Protein AF-A0A5B9YA46-F1 (afdb_monomer)

Solvent-accessible surface area (backbone atoms only — not comparable to full-atom values): 5016 Å² total; per-residue (Å²): 116,58,69,67,60,48,67,47,43,61,82,36,70,50,73,69,55,40,52,50,53,49,50,57,64,68,32,84,86,47,46,56,52,76,49,78,59,88,39,31,38,39,41,30,73,37,76,51,37,31,35,42,26,43,38,44,80,44,100,86,74,48,76,49,65,51,93,78,56,47,80,40,51,39,73,60,49,52,53,39,51,53,59,55,76,75,108

Mean predicted aligned error: 3.36 Å

Sequence (87 aa):
MDKRLKDFFESEMYDEMYEEIKKFLLSCHIREGKFEGNEILLNKLNRDTVIVYQQYELKDGSYDYSRDAIVCHIPVLIKQLEEWKSL

Radius of gyration: 12.5 Å; Cα contacts (8 Å, |Δi|>4): 123; chains: 1; bounding box: 29×28×36 Å

Nearest PDB structures (foldseek):
  5zgr-assembly1_A  TM=5.978E-01  e=9.181E-01  Klebsiella pneumoniae
  4ram-assembly3_B  TM=5.209E-01  e=8.104E-01  Klebsiella pneumoniae
  4gyu-assembly1_A  TM=4.452E-01  e=9.772E-01  Klebsiella pneumoniae
  6vno-assembly1_A  TM=2.362E-01  e=8.626E-01  Homo sapiens
  1e7m-assembly1_A  TM=2.840E-01  e=4.951E+00  Leuconostoc mesenteroides

Secondary structure (DSSP, 8-state):
--HHHHHHHGGG-SHHHHHHHHHHHH-SS-SSEEEE-SSEEEEE-SSSEEEEEEEEE-TTS-EEE-SS-EEEEHHHHHHHHHHHHT-

Structure (mmCIF, N/CA/C/O backbone):
data_AF-A0A5B9YA46-F1
#
_entry.id   AF-A0A5B9YA46-F1
#
loop_
_atom_site.group_PDB
_atom_site.id
_atom_site.type_symbol
_atom_site.label_atom_id
_atom_site.label_alt_id
_atom_site.label_comp_id
_atom_site.label_asym_id
_atom_site.label_entity_id
_atom_site.label_seq_id
_atom_site.pdbx_PDB_ins_code
_atom_site.Cartn_x
_atom_site.Cartn_y
_atom_site.Cartn_z
_atom_site.occupancy
_atom_site.B_iso_or_equiv
_atom_site.auth_seq_id
_atom_site.auth_comp_id
_atom_site.auth_asym_id
_atom_site.auth_atom_id
_atom_site.pdbx_PDB_model_num
ATOM 1 N N . MET A 1 1 ? -0.356 -10.265 8.791 1.00 78.25 1 MET A N 1
ATOM 2 C CA . MET A 1 1 ? -0.345 -9.741 7.409 1.00 78.25 1 MET A CA 1
ATOM 3 C C . MET A 1 1 ? -0.117 -10.880 6.424 1.00 78.25 1 MET A C 1
ATOM 5 O O . MET A 1 1 ? 0.606 -11.807 6.781 1.00 78.25 1 MET A O 1
ATOM 9 N N . ASP A 1 2 ? -0.754 -10.829 5.249 1.00 83.75 2 ASP A N 1
ATOM 10 C CA . ASP A 1 2 ? -0.503 -11.767 4.140 1.00 83.75 2 ASP A CA 1
ATOM 11 C C . ASP A 1 2 ? 0.985 -11.749 3.748 1.00 83.75 2 ASP A C 1
ATOM 13 O O . ASP A 1 2 ? 1.623 -10.698 3.826 1.00 83.75 2 ASP A O 1
ATOM 17 N N . LYS A 1 3 ? 1.550 -12.901 3.361 1.00 86.50 3 LYS A N 1
ATOM 18 C CA . LYS A 1 3 ? 2.976 -13.002 3.020 1.00 86.50 3 LYS A CA 1
ATOM 19 C C . LYS A 1 3 ? 3.341 -12.100 1.837 1.00 86.50 3 LYS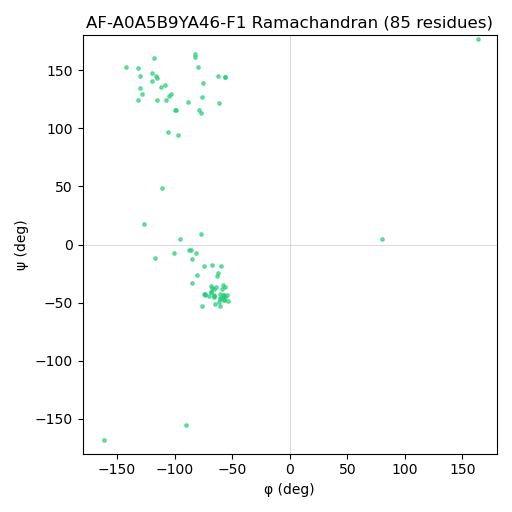 A C 1
ATOM 21 O O . LYS A 1 3 ? 4.344 -11.412 1.916 1.00 86.50 3 LYS A O 1
ATOM 26 N N . ARG A 1 4 ? 2.516 -12.042 0.790 1.00 86.50 4 ARG A N 1
ATOM 27 C CA . ARG A 1 4 ? 2.794 -11.203 -0.384 1.00 86.50 4 ARG A CA 1
ATOM 28 C C . ARG A 1 4 ? 2.716 -9.722 -0.051 1.00 86.50 4 ARG A C 1
ATOM 30 O O . ARG A 1 4 ? 3.526 -8.952 -0.537 1.00 86.50 4 ARG A O 1
ATOM 37 N N . LEU A 1 5 ? 1.777 -9.327 0.811 1.00 90.19 5 LEU A N 1
ATOM 38 C CA . LEU A 1 5 ? 1.726 -7.950 1.309 1.00 90.19 5 LEU A CA 1
ATOM 39 C C . LEU A 1 5 ? 2.965 -7.596 2.133 1.00 90.19 5 LEU A C 1
ATOM 41 O O . LEU A 1 5 ? 3.431 -6.469 2.044 1.00 90.19 5 LEU A O 1
ATOM 45 N N . LYS A 1 6 ? 3.510 -8.534 2.918 1.00 91.25 6 LYS A N 1
ATOM 46 C CA . LYS A 1 6 ? 4.809 -8.314 3.574 1.00 91.25 6 LYS A CA 1
ATOM 47 C C . LYS A 1 6 ? 5.898 -8.090 2.540 1.00 91.25 6 LYS A C 1
ATOM 49 O O . LYS A 1 6 ? 6.525 -7.043 2.579 1.00 91.25 6 LYS A O 1
ATOM 54 N N . ASP A 1 7 ? 6.022 -9.006 1.586 1.00 89.38 7 ASP A N 1
ATOM 55 C CA . ASP A 1 7 ? 7.031 -8.910 0.533 1.00 89.38 7 ASP A CA 1
ATOM 56 C C . ASP A 1 7 ? 6.912 -7.575 -0.236 1.00 89.38 7 ASP A C 1
ATOM 58 O O . ASP A 1 7 ? 7.927 -6.972 -0.565 1.00 89.38 7 ASP A O 1
ATOM 62 N N . PHE A 1 8 ? 5.690 -7.069 -0.460 1.00 91.31 8 PHE A N 1
ATOM 63 C CA . PHE A 1 8 ? 5.472 -5.804 -1.167 1.00 91.31 8 PHE A CA 1
ATOM 64 C C . PHE A 1 8 ? 5.911 -4.581 -0.366 1.00 91.31 8 PHE A C 1
ATOM 66 O O . PHE A 1 8 ? 6.523 -3.667 -0.900 1.00 91.31 8 PHE A O 1
ATOM 73 N N . PHE A 1 9 ? 5.580 -4.536 0.922 1.00 93.62 9 PHE A N 1
ATOM 74 C CA . PHE A 1 9 ? 5.849 -3.358 1.742 1.00 93.62 9 PHE A CA 1
ATOM 75 C C . PHE A 1 9 ? 7.246 -3.363 2.373 1.00 93.62 9 PHE A C 1
ATOM 77 O O . PHE A 1 9 ? 7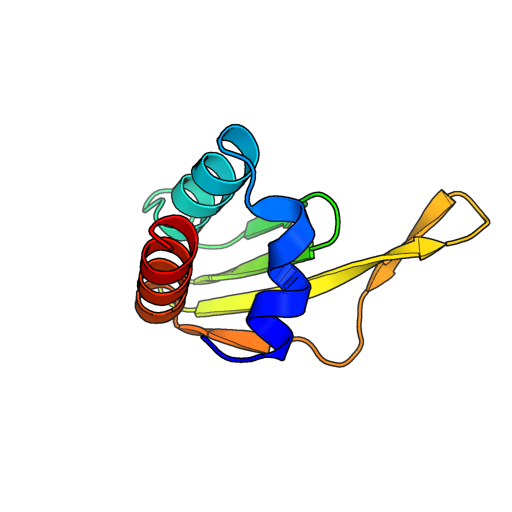.605 -2.372 2.998 1.00 93.62 9 PHE A O 1
ATOM 84 N N . GLU A 1 10 ? 8.040 -4.428 2.224 1.00 92.56 10 GLU A N 1
ATOM 85 C CA . GLU A 1 10 ? 9.352 -4.577 2.872 1.00 92.56 10 GLU A CA 1
ATOM 86 C C . GLU A 1 10 ? 10.303 -3.401 2.583 1.00 92.56 10 GLU A C 1
ATOM 88 O O . GLU A 1 10 ? 10.897 -2.857 3.516 1.00 92.56 10 GLU A O 1
ATOM 93 N N . SER A 1 11 ? 10.372 -2.935 1.331 1.00 90.00 11 SER A N 1
ATOM 94 C CA . SER A 1 11 ? 11.160 -1.759 0.915 1.00 90.00 11 SER A CA 1
ATOM 95 C C . SER A 1 11 ? 10.634 -0.431 1.465 1.00 90.00 11 SER A C 1
ATOM 97 O O . SER A 1 11 ? 11.361 0.559 1.490 1.00 90.00 11 SER A O 1
ATOM 99 N N . GLU A 1 12 ? 9.387 -0.393 1.931 1.00 92.12 12 GLU A N 1
ATOM 100 C CA . GLU A 1 12 ? 8.690 0.830 2.332 1.00 92.12 12 GLU A CA 1
ATOM 101 C C . GLU A 1 12 ? 8.670 1.051 3.851 1.00 92.12 12 GLU A C 1
ATOM 103 O O . GLU A 1 12 ? 8.234 2.100 4.324 1.00 92.12 12 GLU A O 1
ATOM 108 N N . MET A 1 13 ? 9.127 0.074 4.645 1.00 90.75 13 MET A N 1
ATOM 109 C CA . MET A 1 13 ? 8.983 0.084 6.109 1.00 90.75 13 MET A CA 1
ATOM 110 C C . MET A 1 13 ? 9.956 1.016 6.852 1.00 90.75 13 MET A C 1
ATOM 112 O O . MET A 1 13 ? 10.010 0.973 8.085 1.00 90.75 13 MET A O 1
ATOM 116 N N . TYR A 1 14 ? 10.715 1.878 6.173 1.00 91.06 14 TYR A N 1
ATOM 117 C CA . TYR A 1 14 ? 11.479 2.937 6.844 1.00 91.06 14 TYR A CA 1
ATOM 118 C C . TYR A 1 14 ? 10.576 4.125 7.207 1.00 91.06 14 TYR A C 1
ATOM 120 O O . TYR A 1 14 ? 9.543 4.350 6.5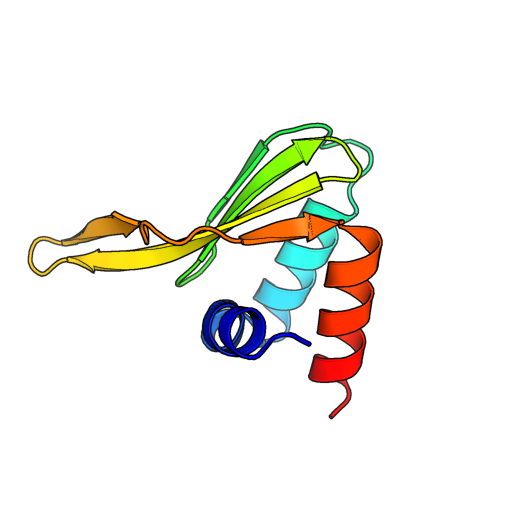82 1.00 91.06 14 TYR A O 1
ATOM 128 N N . ASP A 1 15 ? 10.947 4.866 8.256 1.00 89.44 15 ASP A N 1
ATOM 129 C CA . ASP A 1 15 ? 10.019 5.757 8.971 1.00 89.44 15 ASP A CA 1
ATOM 130 C C . ASP A 1 15 ? 9.349 6.810 8.078 1.00 89.44 15 ASP A C 1
ATOM 132 O O . ASP A 1 15 ? 8.141 7.009 8.176 1.00 89.44 15 ASP A O 1
ATOM 136 N N . GLU A 1 16 ? 10.098 7.459 7.184 1.00 94.25 16 GLU A N 1
ATOM 137 C CA . GLU A 1 16 ? 9.551 8.515 6.324 1.00 94.25 16 GLU A CA 1
ATOM 138 C C . GLU A 1 16 ? 8.500 7.979 5.341 1.00 94.25 16 GLU A C 1
ATOM 140 O O . GLU A 1 16 ? 7.373 8.477 5.318 1.00 94.25 16 GLU A O 1
ATOM 145 N N . MET A 1 17 ? 8.823 6.924 4.590 1.00 95.06 17 MET A N 1
ATOM 146 C CA . MET A 1 17 ? 7.924 6.350 3.582 1.00 95.06 17 MET A CA 1
ATOM 147 C C . MET A 1 17 ? 6.706 5.673 4.202 1.00 95.06 17 MET A C 1
ATOM 149 O O . MET A 1 17 ? 5.579 5.858 3.741 1.00 95.06 17 MET A O 1
ATOM 153 N N . TYR A 1 18 ? 6.905 4.952 5.304 1.00 95.94 18 TYR A N 1
ATOM 154 C CA . TYR A 1 18 ? 5.813 4.360 6.065 1.00 95.94 18 TYR A CA 1
ATOM 155 C C . TYR A 1 18 ? 4.787 5.420 6.503 1.00 95.94 18 TYR A C 1
ATOM 157 O O . TYR A 1 18 ? 3.576 5.233 6.336 1.00 95.94 18 TYR A O 1
ATOM 165 N N . GLU A 1 19 ? 5.249 6.564 7.014 1.00 96.69 19 GLU A N 1
ATOM 166 C CA . GLU A 1 19 ? 4.362 7.656 7.420 1.00 96.69 19 GLU A CA 1
ATOM 167 C C . GLU A 1 19 ? 3.670 8.331 6.227 1.00 96.69 19 GLU A C 1
ATOM 169 O O . GLU A 1 19 ? 2.499 8.709 6.325 1.00 96.69 19 GLU A O 1
ATOM 174 N N . GLU A 1 20 ? 4.340 8.464 5.081 1.00 97.81 20 GLU A N 1
ATOM 175 C CA . GLU A 1 20 ? 3.729 8.987 3.854 1.00 97.81 20 GLU A CA 1
ATOM 176 C C . GLU A 1 20 ? 2.632 8.068 3.306 1.00 97.81 20 GLU A C 1
ATOM 178 O O . GLU A 1 20 ? 1.524 8.536 3.014 1.00 97.81 20 GLU A O 1
ATOM 183 N N . ILE A 1 21 ? 2.881 6.758 3.275 1.00 97.62 21 ILE A N 1
ATOM 184 C CA . ILE A 1 21 ? 1.892 5.738 2.910 1.00 97.62 21 ILE A CA 1
ATOM 185 C C . ILE A 1 21 ? 0.671 5.830 3.828 1.00 97.62 21 ILE A C 1
ATOM 187 O O . ILE A 1 21 ? -0.471 5.879 3.352 1.00 97.62 21 ILE A O 1
ATOM 191 N N . LYS A 1 22 ? 0.880 5.908 5.149 1.00 97.62 22 LYS A N 1
ATOM 192 C CA . LYS A 1 22 ? -0.222 6.054 6.111 1.00 97.62 22 LYS A CA 1
ATOM 193 C C . LYS A 1 22 ? -1.015 7.331 5.876 1.00 97.62 22 LYS A C 1
ATOM 195 O O . LYS A 1 22 ? -2.246 7.274 5.836 1.00 97.62 22 LYS A O 1
ATOM 200 N N . LYS A 1 23 ? -0.340 8.469 5.683 1.00 97.94 23 LYS A N 1
ATOM 201 C CA . LYS A 1 23 ? -0.993 9.754 5.380 1.00 97.94 23 LYS A CA 1
ATOM 202 C C . LYS A 1 23 ? -1.837 9.661 4.112 1.00 97.94 23 LYS A C 1
ATOM 204 O O . LYS A 1 23 ? -2.985 10.101 4.123 1.00 97.94 23 LYS A O 1
ATOM 209 N N . PHE A 1 24 ? -1.317 9.062 3.043 1.00 98.44 24 PHE A N 1
ATOM 210 C CA . PHE A 1 24 ? -2.043 8.888 1.785 1.00 98.44 24 PHE A CA 1
ATOM 211 C C . PHE A 1 24 ? -3.309 8.027 1.954 1.00 98.44 24 PHE A C 1
ATOM 213 O O . PHE A 1 24 ? -4.417 8.422 1.559 1.00 98.44 24 PHE A O 1
ATOM 220 N N . LEU A 1 25 ? -3.169 6.865 2.595 1.00 97.94 25 LEU A N 1
ATOM 221 C CA . LEU A 1 25 ? -4.264 5.918 2.797 1.00 97.94 25 LEU A CA 1
ATOM 222 C C . LEU A 1 25 ? -5.352 6.485 3.724 1.00 97.94 25 LEU A C 1
ATOM 224 O O . LEU A 1 25 ? -6.537 6.399 3.396 1.00 97.94 25 LEU A O 1
ATOM 228 N N . LEU A 1 26 ? -4.966 7.133 4.826 1.00 97.62 26 LEU A N 1
ATOM 229 C CA . LEU A 1 26 ? -5.891 7.669 5.833 1.00 97.62 26 LEU A CA 1
ATOM 230 C C . LEU A 1 26 ? -6.441 9.065 5.505 1.00 97.62 26 LEU A C 1
ATOM 232 O O . LEU A 1 26 ? -7.398 9.508 6.143 1.00 97.62 26 LEU A O 1
ATOM 236 N N . SER A 1 27 ? -5.878 9.771 4.519 1.00 97.00 27 SER A N 1
ATOM 237 C CA . SER A 1 27 ? -6.335 11.118 4.166 1.00 97.00 27 SER A CA 1
ATOM 238 C C . SER A 1 27 ? -7.797 11.117 3.714 1.00 97.00 27 SER A C 1
ATOM 240 O O . SER A 1 27 ? -8.166 10.490 2.717 1.00 97.00 27 SER A O 1
ATOM 242 N N . CYS A 1 28 ? -8.629 11.887 4.420 1.00 93.62 28 CYS A N 1
ATOM 243 C CA . CYS A 1 28 ? -10.027 12.120 4.061 1.00 93.62 28 CYS A CA 1
ATOM 244 C C . CYS A 1 28 ? -10.185 13.083 2.870 1.00 93.62 28 CYS A C 1
ATOM 246 O O . CYS A 1 28 ? -11.244 13.094 2.233 1.00 93.62 28 CYS A O 1
ATOM 248 N N . HIS A 1 29 ? -9.137 13.860 2.571 1.00 95.50 29 HIS A N 1
ATOM 249 C CA . HIS A 1 29 ? -9.065 14.785 1.440 1.00 95.50 29 HIS A CA 1
ATOM 250 C C . HIS A 1 29 ? -8.719 14.071 0.129 1.00 95.50 29 HIS A C 1
ATOM 252 O O . HIS A 1 29 ? -9.122 14.527 -0.937 1.00 95.50 29 HIS A O 1
ATOM 258 N N . ILE A 1 30 ? -8.029 12.929 0.203 1.00 94.38 30 ILE A N 1
ATOM 259 C CA . ILE A 1 30 ? -7.711 12.092 -0.957 1.00 94.38 30 ILE A CA 1
ATOM 260 C C . ILE A 1 30 ? -8.755 10.981 -1.033 1.00 94.38 30 ILE A C 1
ATOM 262 O O . ILE A 1 30 ? -8.641 9.950 -0.367 1.00 94.38 30 ILE A O 1
ATOM 266 N N . ARG A 1 31 ? -9.812 11.201 -1.820 1.00 93.62 31 ARG A N 1
ATOM 267 C CA . ARG A 1 31 ? -10.845 10.179 -2.045 1.00 93.62 31 ARG A CA 1
ATOM 268 C C . ARG A 1 31 ? -10.340 9.071 -2.966 1.00 93.62 31 ARG A C 1
ATOM 270 O O . ARG A 1 31 ? -10.590 7.910 -2.677 1.00 93.62 31 ARG A O 1
ATOM 277 N N . GLU A 1 32 ? -9.640 9.448 -4.025 1.00 97.62 32 GLU A N 1
ATOM 278 C CA . GLU A 1 32 ? -9.034 8.571 -5.024 1.00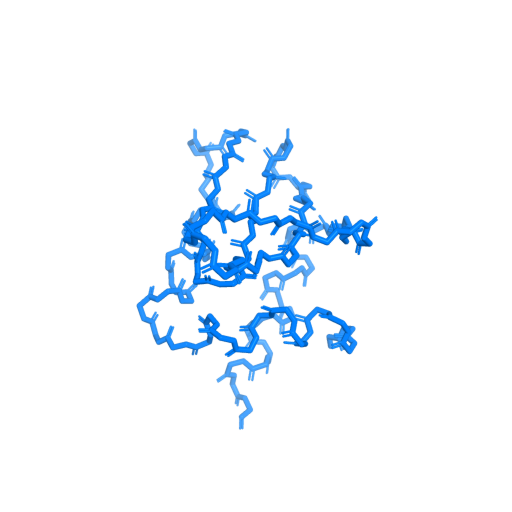 97.62 32 GLU A CA 1
ATOM 279 C C . GLU A 1 32 ? -7.683 9.159 -5.445 1.00 97.62 32 GLU A C 1
ATOM 281 O O . GLU A 1 32 ? -7.479 10.371 -5.339 1.00 97.62 32 GLU A O 1
ATOM 286 N N . GLY A 1 33 ? -6.750 8.316 -5.879 1.00 97.94 33 GLY A N 1
ATOM 287 C CA . GLY A 1 33 ? -5.432 8.775 -6.307 1.00 97.94 33 GLY A CA 1
ATOM 288 C C . GLY A 1 33 ? -4.394 7.666 -6.375 1.00 97.94 33 GLY A C 1
ATOM 289 O O . GLY A 1 33 ? -4.659 6.520 -6.011 1.00 97.94 33 GLY A O 1
ATOM 290 N N . LYS A 1 34 ? -3.195 8.033 -6.825 1.00 97.56 34 LYS A N 1
ATOM 291 C CA . LYS A 1 34 ? -2.032 7.148 -6.873 1.00 97.56 34 LYS A CA 1
ATOM 292 C C . LYS A 1 34 ? -0.932 7.660 -5.951 1.00 97.56 34 LYS A C 1
ATOM 294 O O . LYS A 1 34 ? -0.764 8.871 -5.825 1.00 97.56 34 LYS A O 1
ATOM 299 N N . PHE A 1 35 ? -0.206 6.734 -5.343 1.00 96.81 35 PHE A N 1
ATOM 300 C CA . PHE A 1 35 ? 1.011 6.991 -4.585 1.00 96.81 35 PHE A CA 1
ATOM 301 C C . PHE A 1 35 ? 2.077 6.003 -5.053 1.00 96.81 35 PHE A C 1
ATOM 303 O O . PHE A 1 35 ? 1.835 4.794 -5.050 1.00 96.81 35 PHE A O 1
ATOM 310 N N . GLU A 1 36 ? 3.213 6.531 -5.486 1.00 94.31 36 GLU A N 1
ATOM 311 C CA . GLU A 1 36 ? 4.378 5.763 -5.923 1.00 94.31 36 GLU A CA 1
ATOM 312 C C . GLU A 1 36 ? 5.366 5.718 -4.756 1.00 94.31 36 GLU A C 1
ATOM 314 O O . GLU A 1 36 ? 5.816 6.764 -4.289 1.00 94.31 36 GLU A O 1
ATOM 319 N N . GLY A 1 37 ? 5.614 4.512 -4.243 1.00 92.69 37 GLY A N 1
ATOM 320 C CA . GLY A 1 37 ? 6.660 4.243 -3.259 1.00 92.69 37 GLY A CA 1
ATOM 321 C C . GLY A 1 37 ? 7.971 3.873 -3.949 1.00 92.69 37 GLY A C 1
ATOM 322 O O . GLY A 1 37 ? 8.188 4.218 -5.111 1.00 92.69 37 GLY A O 1
ATOM 323 N N . ASN A 1 38 ? 8.838 3.137 -3.254 1.00 91.50 38 ASN A N 1
ATOM 324 C CA . ASN A 1 38 ? 10.095 2.676 -3.847 1.00 91.50 38 ASN A CA 1
ATOM 325 C C . ASN A 1 38 ? 9.867 1.509 -4.809 1.00 91.50 38 ASN A C 1
ATOM 327 O O . ASN A 1 38 ? 10.269 1.567 -5.969 1.00 91.50 38 ASN A O 1
ATOM 331 N N . GLU A 1 39 ? 9.190 0.464 -4.337 1.00 92.81 39 GLU A N 1
ATOM 332 C CA . GLU A 1 39 ? 8.891 -0.737 -5.123 1.00 92.81 39 GLU A CA 1
ATOM 333 C C . GLU A 1 39 ? 7.399 -1.075 -5.126 1.00 92.81 39 GLU A C 1
ATOM 335 O O . GLU A 1 39 ? 7.008 -2.184 -5.487 1.00 92.81 39 GLU A O 1
ATOM 340 N N . ILE A 1 40 ? 6.532 -0.126 -4.763 1.00 95.00 40 ILE A N 1
ATOM 341 C CA . ILE A 1 40 ? 5.082 -0.313 -4.843 1.00 95.00 40 ILE A CA 1
ATOM 342 C C . ILE A 1 40 ? 4.369 0.856 -5.507 1.00 95.00 40 ILE A C 1
ATOM 344 O O . ILE A 1 40 ? 4.751 2.017 -5.378 1.00 95.00 40 ILE A O 1
ATOM 348 N N . LEU A 1 41 ? 3.232 0.539 -6.122 1.00 95.50 41 LEU A N 1
ATOM 349 C CA . LEU A 1 41 ? 2.219 1.511 -6.514 1.00 95.50 41 LEU A CA 1
ATOM 350 C C . LEU A 1 41 ? 0.939 1.255 -5.717 1.00 95.50 41 LEU A C 1
ATOM 352 O O . LEU A 1 41 ? 0.349 0.174 -5.782 1.00 95.50 41 LEU A O 1
ATOM 356 N N . LEU A 1 42 ? 0.463 2.280 -5.013 1.00 97.25 42 LEU A N 1
ATOM 357 C CA . LEU A 1 42 ? -0.837 2.282 -4.352 1.00 97.25 42 LEU A CA 1
ATOM 358 C C . LEU A 1 42 ? -1.845 3.030 -5.216 1.00 97.25 42 LEU A C 1
ATOM 360 O O . LEU A 1 42 ? -1.735 4.237 -5.411 1.00 97.25 42 LEU A O 1
ATOM 364 N N . ASN A 1 43 ? -2.867 2.330 -5.698 1.00 97.62 43 ASN A N 1
ATOM 365 C CA . ASN A 1 43 ? -3.995 2.929 -6.401 1.00 97.62 43 ASN A CA 1
ATOM 366 C C . ASN A 1 43 ? -5.224 2.945 -5.485 1.00 97.62 43 ASN A C 1
ATOM 368 O O . ASN A 1 43 ? -5.927 1.940 -5.338 1.00 97.62 43 ASN A O 1
ATOM 372 N N . LYS A 1 44 ? -5.463 4.083 -4.833 1.00 98.31 44 LYS A N 1
ATOM 373 C CA . LYS A 1 44 ? -6.607 4.300 -3.947 1.00 98.31 44 LYS A CA 1
ATOM 374 C C . LYS A 1 44 ? -7.848 4.542 -4.798 1.00 98.31 44 LYS A C 1
ATOM 376 O O . LYS A 1 44 ? -7.951 5.564 -5.472 1.00 98.31 44 LYS A O 1
ATOM 381 N N . LEU A 1 45 ? -8.794 3.608 -4.745 1.00 97.94 45 LEU A N 1
ATOM 382 C CA . LEU A 1 45 ? -10.038 3.682 -5.517 1.00 97.94 45 LEU A CA 1
ATOM 383 C C . LEU A 1 45 ? -11.109 4.505 -4.802 1.00 97.94 45 LEU A C 1
ATOM 385 O O . LEU A 1 45 ? -11.969 5.111 -5.432 1.00 97.94 45 LEU A O 1
ATOM 389 N N . ASN A 1 46 ? -11.112 4.452 -3.471 1.00 97.00 46 ASN A N 1
ATOM 390 C CA . ASN A 1 46 ? -12.036 5.180 -2.613 1.00 97.00 46 ASN A CA 1
ATOM 391 C C . ASN A 1 46 ? -11.462 5.262 -1.181 1.00 97.00 46 ASN A C 1
ATOM 393 O O . ASN A 1 46 ? -10.301 4.935 -0.939 1.00 97.00 46 ASN A O 1
ATOM 397 N N . ARG A 1 47 ? -12.280 5.688 -0.211 1.00 96.12 47 ARG A N 1
ATOM 398 C CA . ARG A 1 47 ? -11.872 5.825 1.199 1.00 96.12 47 ARG A CA 1
ATOM 399 C C . ARG A 1 47 ? -11.476 4.512 1.871 1.00 96.12 47 ARG A C 1
ATOM 401 O O . ARG A 1 47 ? -10.668 4.545 2.791 1.00 96.12 47 ARG A O 1
ATOM 408 N N . ASP A 1 48 ? -12.014 3.396 1.398 1.00 97.00 48 ASP A N 1
ATOM 409 C CA . ASP A 1 48 ? -11.920 2.106 2.075 1.00 97.00 48 ASP A CA 1
ATOM 410 C C . ASP A 1 48 ? -11.153 1.069 1.252 1.00 97.00 48 ASP A C 1
ATOM 412 O O . ASP A 1 48 ? -10.813 0.014 1.772 1.00 97.00 48 ASP A O 1
ATOM 416 N N . THR A 1 49 ? -10.872 1.338 -0.025 1.00 98.19 49 THR A N 1
ATOM 417 C CA . THR A 1 49 ? -10.292 0.365 -0.959 1.00 98.19 49 THR A CA 1
ATOM 418 C C . THR A 1 49 ? -9.056 0.920 -1.653 1.00 98.19 49 THR A C 1
ATOM 420 O O . THR A 1 49 ? -9.099 1.987 -2.274 1.00 98.19 49 THR A O 1
ATOM 423 N N . VAL A 1 50 ? -7.975 0.144 -1.617 1.00 98.38 50 VAL A N 1
ATOM 424 C CA . VAL A 1 50 ? -6.735 0.392 -2.360 1.00 98.38 50 VAL A CA 1
ATOM 425 C C . VAL A 1 50 ? -6.317 -0.874 -3.099 1.00 98.38 50 VAL A C 1
ATOM 427 O O . VAL A 1 50 ? -6.521 -1.980 -2.601 1.00 98.38 50 VAL A O 1
ATOM 430 N N . ILE A 1 51 ? -5.737 -0.716 -4.284 1.00 97.31 51 ILE A N 1
ATOM 431 C CA . ILE A 1 51 ? -5.021 -1.786 -4.976 1.00 97.31 51 ILE A CA 1
ATOM 432 C C . ILE A 1 51 ? -3.522 -1.536 -4.818 1.00 97.31 51 ILE A C 1
ATOM 434 O O . ILE A 1 51 ? -3.062 -0.430 -5.098 1.00 97.31 51 ILE A O 1
ATOM 438 N N . VAL A 1 52 ? -2.781 -2.553 -4.391 1.00 96.56 52 VAL A N 1
ATOM 439 C CA . VAL A 1 52 ? -1.321 -2.530 -4.260 1.00 96.56 52 VAL A CA 1
ATOM 440 C C . VAL A 1 52 ? -0.712 -3.340 -5.399 1.00 96.56 52 VAL A C 1
ATOM 442 O O . VAL A 1 52 ? -1.094 -4.493 -5.608 1.00 96.56 52 VAL A O 1
ATOM 445 N N . TYR A 1 53 ? 0.231 -2.743 -6.116 1.00 94.88 53 TYR A N 1
ATOM 446 C CA . TYR A 1 53 ? 1.044 -3.397 -7.139 1.00 94.88 53 TYR A CA 1
ATOM 447 C C . TYR A 1 53 ? 2.496 -3.386 -6.675 1.00 94.88 53 TYR A C 1
ATOM 449 O O . TYR A 1 53 ? 2.924 -2.370 -6.128 1.00 94.88 53 TYR A O 1
ATOM 457 N N . GLN A 1 54 ? 3.254 -4.448 -6.954 1.00 92.12 54 GLN A N 1
ATOM 458 C CA . GLN A 1 54 ? 4.711 -4.332 -6.925 1.00 92.12 54 GLN A CA 1
ATOM 459 C C . GLN A 1 54 ? 5.160 -3.586 -8.181 1.00 92.12 54 GLN A C 1
ATOM 461 O O . GLN A 1 54 ? 4.634 -3.826 -9.271 1.00 92.12 54 GLN A O 1
ATOM 466 N N . GLN A 1 55 ? 6.119 -2.693 -8.021 1.00 89.19 55 GLN A N 1
ATOM 467 C CA . GLN A 1 55 ? 6.787 -1.943 -9.067 1.00 89.19 55 GLN A CA 1
ATOM 468 C C . GLN A 1 55 ? 8.236 -2.423 -9.156 1.00 89.19 55 GLN A C 1
ATOM 470 O O . GLN A 1 55 ? 8.904 -2.594 -8.140 1.00 89.19 55 GLN A O 1
ATOM 475 N N . TYR A 1 56 ? 8.722 -2.635 -10.376 1.00 84.38 56 TYR A N 1
ATOM 476 C CA . TYR A 1 56 ? 10.097 -3.055 -10.625 1.00 84.38 56 TYR A CA 1
ATOM 477 C C . TYR A 1 56 ? 10.724 -2.155 -11.679 1.00 84.38 56 TYR A C 1
ATOM 479 O O . TYR A 1 56 ? 10.113 -1.898 -12.719 1.00 84.38 56 TYR A O 1
ATOM 487 N N . GLU A 1 57 ? 11.954 -1.713 -11.434 1.00 84.62 57 GLU A N 1
ATOM 488 C CA . GLU A 1 57 ? 12.753 -1.039 -12.453 1.00 84.62 57 GLU A CA 1
ATOM 489 C C . GLU A 1 57 ? 13.296 -2.074 -13.452 1.00 84.62 57 GLU A C 1
ATOM 491 O O . GLU A 1 57 ? 13.905 -3.087 -13.091 1.00 84.62 57 GLU A O 1
ATOM 496 N N . LEU A 1 58 ? 13.047 -1.836 -14.734 1.00 86.44 58 LEU A N 1
ATOM 497 C CA . LEU A 1 58 ? 13.574 -2.618 -15.839 1.00 86.44 58 LEU A CA 1
ATOM 498 C C . LEU A 1 58 ? 14.995 -2.162 -16.185 1.00 86.44 58 LEU A C 1
ATOM 500 O O . LEU A 1 58 ? 15.448 -1.077 -15.836 1.00 86.44 58 LEU A O 1
ATOM 504 N N . LYS A 1 59 ? 15.722 -2.992 -16.942 1.00 89.81 59 LYS A N 1
ATOM 505 C CA . LYS A 1 59 ? 17.124 -2.719 -17.319 1.00 89.81 59 LYS A CA 1
ATOM 506 C C . LYS A 1 59 ? 17.329 -1.425 -18.116 1.00 89.81 59 LYS A C 1
ATOM 508 O O . LYS A 1 59 ? 18.466 -0.982 -18.241 1.00 89.81 59 LYS A O 1
ATOM 513 N N . ASP A 1 60 ? 16.273 -0.878 -18.707 1.00 92.38 60 ASP A N 1
ATOM 514 C CA . ASP A 1 60 ? 16.288 0.363 -19.482 1.00 92.38 60 ASP A CA 1
ATOM 515 C C . ASP A 1 60 ? 15.885 1.603 -18.659 1.00 92.38 60 ASP A C 1
ATOM 517 O O . ASP A 1 60 ? 15.793 2.694 -19.221 1.00 92.38 60 ASP A O 1
ATOM 521 N N . GLY A 1 61 ? 15.665 1.448 -17.347 1.00 85.75 61 GLY A N 1
ATOM 522 C CA . GLY A 1 61 ? 15.235 2.512 -16.437 1.00 85.75 61 GLY A CA 1
ATOM 523 C C . GLY A 1 61 ? 13.736 2.820 -16.493 1.00 85.75 61 GLY A C 1
ATOM 524 O O . GLY A 1 61 ? 13.282 3.770 -15.860 1.00 85.75 61 GLY A O 1
AT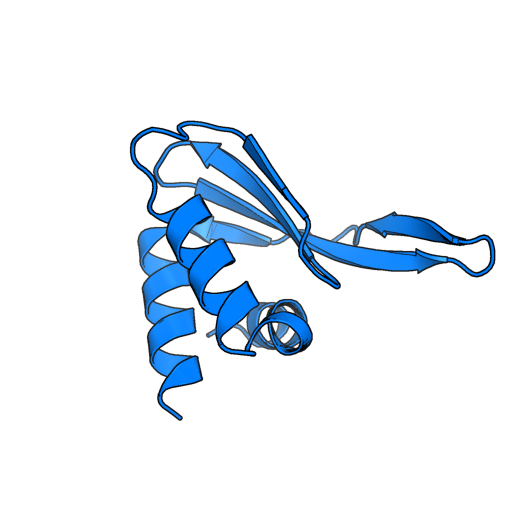OM 525 N N . SER A 1 62 ? 12.952 2.057 -17.265 1.00 87.56 62 SER A N 1
ATOM 526 C CA . SER A 1 62 ? 11.490 2.119 -17.203 1.00 87.56 62 SER A CA 1
ATOM 527 C C . SER A 1 62 ? 10.952 1.273 -16.047 1.00 87.56 62 SER A C 1
ATOM 529 O O . SER A 1 62 ? 11.647 0.402 -15.532 1.00 87.56 62 SER A O 1
ATOM 531 N N . TYR A 1 63 ? 9.709 1.515 -15.632 1.00 84.00 63 TYR A N 1
ATOM 532 C CA . TYR A 1 63 ? 9.057 0.742 -14.575 1.00 84.00 63 TYR A CA 1
ATOM 533 C C . TYR A 1 63 ? 7.963 -0.155 -15.152 1.00 84.00 63 TYR A C 1
ATOM 535 O O . TYR A 1 63 ? 7.176 0.283 -15.994 1.00 84.00 63 TYR A O 1
ATOM 543 N N . ASP A 1 64 ? 7.898 -1.394 -14.666 1.00 87.12 64 ASP A N 1
ATOM 544 C CA . ASP A 1 64 ? 6.783 -2.317 -14.899 1.00 87.12 64 ASP A CA 1
ATOM 545 C C . ASP A 1 64 ? 6.111 -2.674 -13.569 1.00 87.12 64 ASP A C 1
ATOM 547 O O . ASP A 1 64 ? 6.691 -2.516 -12.491 1.00 87.12 64 ASP A O 1
ATOM 551 N N . TYR A 1 65 ? 4.878 -3.164 -13.651 1.00 86.75 65 TYR A N 1
ATOM 552 C CA . TYR A 1 65 ? 4.063 -3.498 -12.491 1.00 86.75 65 TYR A CA 1
ATOM 553 C C . TYR A 1 65 ? 3.690 -4.974 -12.480 1.00 86.75 65 TYR A C 1
ATOM 555 O O . TYR A 1 65 ? 3.471 -5.606 -13.518 1.00 86.75 65 TYR A O 1
ATOM 563 N N . SER A 1 66 ? 3.566 -5.533 -11.279 1.00 85.38 66 SER A N 1
ATOM 564 C CA . SER A 1 66 ? 3.154 -6.921 -11.129 1.00 85.38 66 SER A CA 1
ATOM 565 C C . SER A 1 66 ? 1.741 -7.157 -11.674 1.00 85.38 66 SER A C 1
ATOM 567 O O . SER A 1 66 ? 0.845 -6.312 -11.594 1.00 85.38 66 SER A O 1
ATOM 569 N N . ARG A 1 67 ? 1.526 -8.349 -12.247 1.00 84.38 67 ARG A N 1
ATOM 570 C CA . ARG A 1 67 ? 0.206 -8.775 -12.752 1.00 84.38 67 ARG A CA 1
ATOM 571 C C . ARG A 1 67 ? -0.713 -9.306 -11.648 1.00 84.38 67 ARG A C 1
ATOM 573 O O . ARG A 1 67 ? -1.877 -9.587 -11.913 1.00 84.38 67 ARG A O 1
ATOM 580 N N . ASP A 1 68 ? -0.197 -9.473 -10.436 1.00 84.81 68 ASP A N 1
ATOM 581 C CA . ASP A 1 68 ? -0.860 -10.071 -9.278 1.00 84.81 68 ASP A CA 1
ATOM 582 C C . ASP A 1 68 ? -1.159 -9.039 -8.181 1.00 84.81 68 ASP A C 1
ATOM 584 O O . ASP A 1 68 ? -0.892 -9.255 -7.000 1.00 84.81 68 ASP A O 1
ATOM 588 N N . ALA A 1 69 ? -1.747 -7.916 -8.587 1.00 91.81 69 ALA A N 1
ATOM 589 C CA . ALA A 1 69 ? -2.135 -6.841 -7.687 1.00 91.81 69 ALA A CA 1
ATOM 590 C C . ALA A 1 69 ? -3.068 -7.319 -6.559 1.00 91.81 69 ALA A C 1
ATOM 592 O O . ALA A 1 69 ? -3.955 -8.154 -6.766 1.00 91.81 69 ALA A O 1
ATOM 593 N N . ILE A 1 70 ? -2.905 -6.742 -5.368 1.00 94.75 70 ILE A N 1
ATOM 594 C CA . ILE A 1 70 ? -3.671 -7.111 -4.174 1.00 94.75 70 ILE A CA 1
ATOM 595 C C . ILE A 1 70 ? -4.676 -6.008 -3.861 1.00 94.75 70 ILE A C 1
ATOM 597 O O . ILE A 1 70 ? -4.311 -4.847 -3.681 1.00 94.75 70 ILE A O 1
ATOM 601 N N . VAL A 1 71 ? -5.957 -6.371 -3.777 1.00 96.31 71 VAL A N 1
ATOM 602 C CA . VAL A 1 71 ? -7.018 -5.455 -3.344 1.00 96.31 71 VAL A CA 1
ATOM 603 C C . VAL A 1 71 ? -7.143 -5.521 -1.829 1.00 96.31 71 VAL A C 1
ATOM 605 O O . VAL A 1 71 ? -7.405 -6.581 -1.262 1.00 96.31 71 VAL A O 1
ATOM 608 N N . CYS A 1 72 ? -6.995 -4.374 -1.179 1.00 97.25 72 CYS A N 1
ATOM 609 C CA . CYS A 1 72 ? -6.989 -4.257 0.269 1.00 97.25 72 CYS A CA 1
ATOM 610 C C . CYS A 1 72 ? -8.114 -3.348 0.759 1.00 97.25 72 CYS A C 1
ATOM 612 O O . CYS A 1 72 ? -8.363 -2.275 0.204 1.00 97.25 72 CYS A O 1
ATOM 614 N N . HIS A 1 73 ? -8.729 -3.747 1.873 1.00 97.69 73 HIS A N 1
ATOM 615 C CA . HIS A 1 73 ? -9.536 -2.850 2.688 1.00 97.69 73 HIS A CA 1
ATOM 616 C C . HIS A 1 73 ? -8.601 -1.981 3.542 1.00 97.69 73 HIS A C 1
ATOM 618 O O . HIS A 1 73 ? -7.868 -2.507 4.383 1.00 97.69 73 HIS A O 1
ATOM 624 N N . ILE A 1 74 ? -8.606 -0.666 3.325 1.00 98.06 74 ILE A N 1
ATOM 625 C CA . ILE A 1 74 ? -7.636 0.285 3.890 1.00 98.06 74 ILE A CA 1
ATOM 626 C C . ILE A 1 74 ? -7.531 0.184 5.421 1.00 98.06 74 ILE A C 1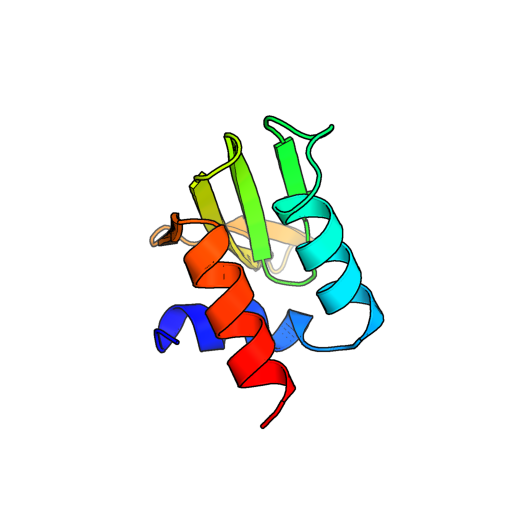
ATOM 628 O O . ILE A 1 74 ? -6.411 0.031 5.910 1.00 98.06 74 ILE A O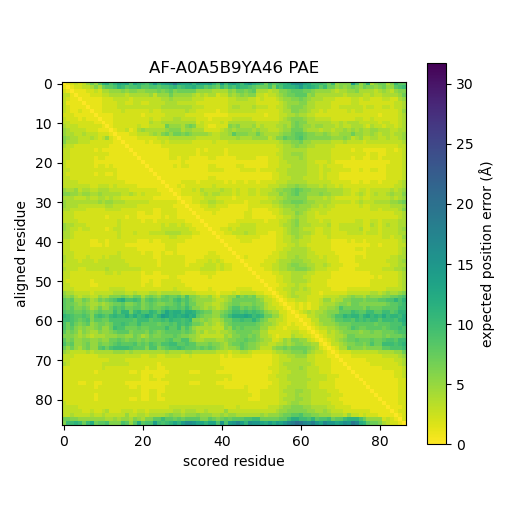 1
ATOM 632 N N . PRO A 1 75 ? -8.633 0.172 6.200 1.00 97.25 75 PRO A N 1
ATOM 633 C CA . PRO A 1 75 ? -8.547 0.011 7.653 1.00 97.25 75 PRO A CA 1
ATOM 634 C C . PRO A 1 75 ? -7.842 -1.279 8.099 1.00 97.25 75 PRO A C 1
ATOM 636 O O . PRO A 1 75 ? -7.141 -1.291 9.108 1.00 97.25 75 PRO A O 1
ATOM 639 N N . VAL A 1 76 ? -8.010 -2.370 7.344 1.00 97.06 76 VAL A N 1
ATOM 640 C CA . VAL A 1 76 ? -7.354 -3.653 7.645 1.00 97.06 76 VAL A CA 1
ATOM 641 C C . VAL A 1 76 ? -5.873 -3.591 7.287 1.00 97.06 76 VAL A C 1
ATOM 643 O O . VAL A 1 76 ? -5.051 -4.046 8.077 1.00 97.06 76 VAL A O 1
ATOM 646 N N . LEU A 1 77 ? -5.528 -3.002 6.139 1.00 96.94 77 LEU A N 1
ATOM 647 C CA . LEU A 1 77 ? -4.139 -2.833 5.715 1.00 96.94 77 LEU A CA 1
ATOM 648 C C . LEU A 1 77 ? -3.349 -1.977 6.711 1.00 96.94 77 LEU A C 1
ATOM 650 O O . LEU A 1 77 ? -2.280 -2.391 7.141 1.00 96.94 77 LEU A O 1
ATOM 654 N N . ILE A 1 78 ? -3.897 -0.836 7.140 1.00 97.19 78 ILE A N 1
ATOM 655 C CA . ILE A 1 78 ? -3.250 0.041 8.130 1.00 97.19 78 ILE A CA 1
ATOM 656 C C . ILE A 1 78 ? -2.958 -0.717 9.420 1.00 97.19 78 ILE A C 1
ATOM 658 O O . ILE A 1 78 ? -1.824 -0.701 9.888 1.00 97.19 78 ILE A O 1
ATOM 662 N N . LYS A 1 79 ? -3.946 -1.449 9.944 1.00 96.44 79 LYS A N 1
ATOM 663 C CA . LYS A 1 79 ? -3.756 -2.258 11.148 1.00 96.44 79 LYS A CA 1
ATOM 664 C C . LYS A 1 79 ? -2.628 -3.281 10.971 1.00 96.44 79 LYS A C 1
ATOM 666 O O . LYS A 1 79 ? -1.801 -3.443 11.860 1.00 96.44 79 LYS A O 1
ATOM 671 N N . GLN A 1 80 ? -2.576 -3.957 9.824 1.00 95.50 80 GLN A N 1
ATOM 672 C CA . GLN A 1 80 ? -1.533 -4.944 9.535 1.00 95.50 80 GLN A CA 1
ATOM 673 C C . GLN A 1 80 ? -0.135 -4.319 9.413 1.00 95.50 80 GLN A C 1
ATOM 675 O O . GLN A 1 80 ? 0.832 -4.927 9.870 1.00 95.50 80 GLN A O 1
ATOM 680 N N . LEU A 1 81 ? -0.029 -3.127 8.819 1.00 95.06 81 LEU A N 1
ATOM 681 C CA . LEU A 1 81 ? 1.224 -2.377 8.708 1.00 95.06 81 LEU A CA 1
ATOM 682 C C . LEU A 1 81 ? 1.706 -1.883 10.081 1.00 95.06 81 LEU A C 1
ATOM 684 O O . LEU A 1 81 ? 2.888 -2.002 10.390 1.00 95.06 81 LEU A O 1
ATOM 688 N N . GLU A 1 82 ? 0.798 -1.401 10.932 1.00 94.88 82 GLU A N 1
ATOM 689 C CA . GLU A 1 82 ? 1.106 -0.967 12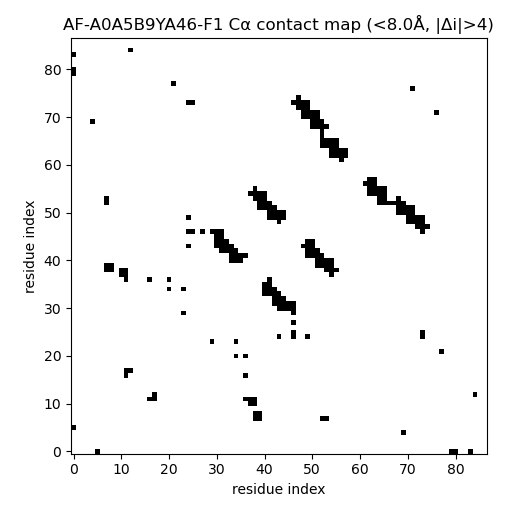.303 1.00 94.88 82 GLU A CA 1
ATOM 690 C C . GLU A 1 82 ? 1.563 -2.128 13.193 1.00 94.88 82 GLU A C 1
ATOM 692 O O . GLU A 1 82 ? 2.564 -2.013 13.904 1.00 94.88 82 GLU A O 1
ATOM 697 N N . GLU A 1 83 ? 0.859 -3.262 13.121 1.00 94.00 83 GLU A N 1
ATOM 698 C CA . GLU A 1 83 ? 1.251 -4.498 13.803 1.00 94.00 83 GLU A CA 1
ATOM 699 C C . GLU A 1 83 ? 2.636 -4.961 13.344 1.00 94.00 83 GLU A C 1
ATOM 701 O O . GLU A 1 83 ? 3.419 -5.427 14.164 1.00 94.00 83 GLU A O 1
ATOM 706 N N . TRP A 1 84 ? 2.957 -4.823 12.054 1.00 91.62 84 TRP A N 1
ATOM 707 C CA . TRP A 1 84 ? 4.257 -5.228 11.532 1.00 91.62 84 TRP A CA 1
ATOM 708 C C . TRP A 1 84 ? 5.387 -4.277 11.931 1.00 91.62 84 TRP A C 1
ATOM 710 O O . TRP A 1 84 ? 6.432 -4.753 12.354 1.00 91.62 84 TRP A O 1
ATOM 720 N N . LYS A 1 85 ? 5.184 -2.957 11.860 1.00 88.31 85 LYS A N 1
ATOM 721 C CA . LYS A 1 85 ? 6.194 -1.955 12.250 1.00 88.31 85 LYS A CA 1
ATOM 722 C C . LYS A 1 85 ? 6.575 -2.029 13.735 1.00 88.31 85 LYS A C 1
ATOM 724 O O . LYS A 1 85 ? 7.647 -1.571 14.113 1.00 88.31 85 LYS A O 1
ATOM 729 N N . SER A 1 86 ? 5.680 -2.566 14.564 1.00 85.88 86 SER A N 1
ATOM 730 C CA . SER A 1 86 ? 5.869 -2.712 16.012 1.00 85.88 86 SER A CA 1
ATOM 731 C C . SER A 1 86 ? 6.614 -3.994 16.421 1.00 85.88 86 SER A C 1
ATOM 733 O O . SER A 1 86 ? 6.854 -4.181 17.616 1.00 85.88 86 SER A O 1
ATOM 735 N N . LEU A 1 87 ? 6.921 -4.887 15.469 1.00 73.62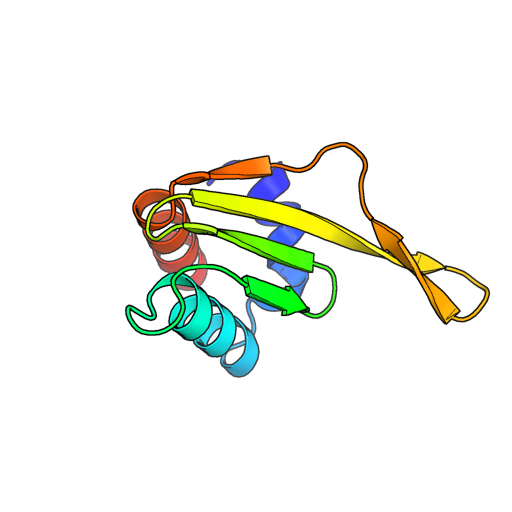 87 LEU A N 1
ATOM 736 C CA . LEU A 1 87 ? 7.708 -6.114 15.669 1.00 73.62 87 LEU A CA 1
ATOM 737 C C . LEU A 1 87 ? 9.195 -5.851 15.427 1.00 73.62 87 LEU A C 1
ATOM 739 O O . LEU A 1 87 ? 9.997 -6.433 16.191 1.00 73.62 87 LEU A O 1
#

pLDDT: mean 92.88, std 5.1, range [73.62, 98.44]

Foldseek 3Di:
DDPVLCVQCVQQLDDPSLVVVLCQLQPPVPQFDWDDDDQWIWTRPGNFKIKIWGWDQDPVRDIDTDPDIDIGGSVVSNVVSVVVSVD